Protein AF-A0A1M4SCV4-F1 (afdb_monomer)

Sequence (145 aa):
MKRGVMDKDKKSFVRVWAVQQVRRFANMLQARLTNRSFAWQKRALVVYCLVALCTSAAVSYWSLVHPSTSAIEVVPIKILPALPPALPAPIISEEEYQRIHHWRLQLDSMDLVNRQNHTALEVTGIWTLRDSLLYLEDLYQQQFK

Nearest PDB structures (foldseek):
  4v6u-assembly1_BW  TM=5.821E-01  e=6.127E+00  Pyrococcus furiosus DSM 3638

Solvent-accessible surface area (backbone atoms only — not comparable to full-atom values): 8964 Å² total; per-residue (Å²): 143,89,76,79,67,74,59,57,56,53,54,50,48,51,52,54,50,50,55,52,50,53,51,51,50,51,52,53,49,51,66,59,49,74,83,47,60,72,71,59,54,53,53,52,50,52,53,49,52,51,52,53,51,51,51,53,51,49,52,53,49,47,53,69,75,50,70,71,85,66,79,76,77,76,70,77,75,79,74,64,77,73,72,69,79,73,70,82,70,72,93,58,50,72,76,53,49,55,50,51,52,51,54,48,54,51,49,56,54,50,51,58,59,48,58,76,76,44,84,82,78,81,70,86,83,67,90,44,76,65,55,57,47,54,51,53,52,49,54,43,53,67,73,78,108

Foldseek 3Di:
DPDPPVVVVVVVVVVVVVVVVVVVVVVVVVVVVVPDDPVVVVVVVVVVVVVVVVVVVVVVVCCVVDVPPPPPPPPPPPPPPPDPPPDPDQPADPVRLVVLVVVLVVVVVVVVVVVVPDDDPPPPPDCDPNNVSVVVNVSNVVRVD

Secondary structure (DSSP, 8-state):
---SSHHHHHHHHHHHHHHHHHHHHHHHHHHHHTTS-HHHHHHHHHHHHHHHHHHHHHHHHHHHH-----------------PPPP----SS-HHHHHHHHHHHHHHHHHHHHHHHHS-----TT---HHHHHHHHHHHHHHH--

Mean predicted aligned error: 21.38 Å

Organism: NCBI:txid1302690

Radius of gyration: 29.68 Å; Cα contacts (8 Å, |Δi|>4): 23; chains: 1; bounding box: 56×66×41 Å

Structure (mmCIF, N/CA/C/O backbone):
data_AF-A0A1M4SCV4-F1
#
_entry.id   AF-A0A1M4SCV4-F1
#
loop_
_atom_site.group_PDB
_atom_site.id
_atom_site.type_symbol
_atom_site.label_atom_id
_atom_site.label_alt_id
_atom_site.label_comp_id
_atom_site.label_asym_id
_atom_site.label_entity_id
_atom_site.label_seq_id
_atom_site.pdbx_PDB_ins_code
_atom_site.Cartn_x
_atom_site.Cartn_y
_atom_site.Cartn_z
_atom_site.occupancy
_atom_site.B_iso_or_equiv
_atom_site.auth_seq_id
_atom_site.auth_comp_id
_atom_site.auth_asym_id
_atom_site.auth_atom_id
_atom_site.pdbx_PDB_model_num
ATOM 1 N N . MET A 1 1 ? 17.418 -29.872 25.549 1.00 44.50 1 MET A N 1
ATOM 2 C CA . MET A 1 1 ? 16.890 -29.111 24.389 1.00 44.50 1 MET A CA 1
ATOM 3 C C . MET A 1 1 ? 17.033 -27.603 24.630 1.00 44.50 1 MET A C 1
ATOM 5 O O . MET A 1 1 ? 16.176 -27.023 25.272 1.00 44.50 1 MET A O 1
ATOM 9 N N . LYS A 1 2 ? 18.122 -26.959 24.178 1.00 51.41 2 LYS A N 1
ATOM 10 C CA . LYS A 1 2 ? 18.328 -25.485 24.229 1.00 51.41 2 LYS A CA 1
ATOM 11 C C . LYS A 1 2 ? 19.204 -25.005 23.051 1.00 51.41 2 LYS A C 1
ATOM 13 O O . LYS A 1 2 ? 20.192 -24.314 23.241 1.00 51.41 2 LYS A O 1
ATOM 18 N N . ARG A 1 3 ? 18.900 -25.438 21.820 1.00 50.66 3 ARG A N 1
ATOM 19 C CA . ARG A 1 3 ? 19.650 -25.024 20.609 1.00 50.66 3 ARG A CA 1
ATOM 20 C C . ARG A 1 3 ? 18.837 -24.195 19.602 1.00 50.66 3 ARG A C 1
ATOM 22 O O . ARG A 1 3 ? 19.422 -23.645 18.685 1.00 50.66 3 ARG A O 1
ATOM 29 N N . GLY A 1 4 ? 17.521 -24.048 19.790 1.00 48.84 4 GLY A N 1
ATOM 30 C CA . GLY A 1 4 ? 16.634 -23.408 18.802 1.00 48.84 4 GLY A CA 1
ATOM 31 C C . GLY A 1 4 ? 16.394 -21.899 18.953 1.00 48.84 4 GLY A C 1
ATOM 32 O O . GLY A 1 4 ? 15.843 -21.293 18.041 1.00 48.84 4 GLY A O 1
ATOM 33 N N . VAL A 1 5 ? 16.777 -21.280 20.076 1.00 51.44 5 VAL A N 1
ATOM 34 C CA . VAL A 1 5 ? 16.507 -19.844 20.322 1.00 51.44 5 VAL A CA 1
ATOM 35 C C . VAL A 1 5 ? 17.615 -18.955 19.741 1.00 51.44 5 VAL A C 1
ATOM 37 O O . VAL A 1 5 ? 17.331 -17.917 19.160 1.00 51.44 5 VAL A O 1
ATOM 40 N N . MET A 1 6 ? 18.869 -19.416 19.773 1.00 48.19 6 MET A N 1
ATOM 41 C CA . MET A 1 6 ? 20.043 -18.609 19.401 1.00 48.19 6 MET A CA 1
ATOM 42 C C . MET A 1 6 ? 20.172 -18.298 17.897 1.00 48.19 6 MET A C 1
ATOM 44 O O . MET A 1 6 ? 20.953 -17.431 17.514 1.00 48.19 6 MET A O 1
ATOM 48 N N . ASP A 1 7 ? 19.438 -19.008 17.038 1.00 54.81 7 ASP A N 1
ATOM 49 C CA . ASP A 1 7 ? 19.552 -18.887 15.576 1.00 54.81 7 ASP A CA 1
ATOM 50 C C . ASP A 1 7 ? 18.573 -17.852 14.984 1.00 54.81 7 ASP A C 1
ATOM 52 O O . ASP A 1 7 ? 18.829 -17.242 13.942 1.00 54.81 7 ASP A O 1
ATOM 56 N N . LYS A 1 8 ? 17.450 -17.597 15.673 1.00 55.34 8 LYS A N 1
ATOM 57 C CA . LYS A 1 8 ? 16.464 -16.587 15.252 1.00 55.34 8 LYS A CA 1
ATOM 58 C C . LYS A 1 8 ? 16.985 -15.164 15.461 1.00 55.34 8 LYS A C 1
ATOM 60 O O . LYS A 1 8 ? 16.794 -14.325 14.582 1.00 55.34 8 LYS A O 1
ATOM 65 N N . ASP A 1 9 ? 17.717 -14.931 16.548 1.00 57.88 9 ASP A N 1
ATOM 66 C CA . ASP A 1 9 ? 18.277 -13.615 16.876 1.00 57.88 9 ASP A CA 1
ATOM 67 C C . ASP A 1 9 ? 19.423 -13.210 15.942 1.00 57.88 9 ASP A C 1
ATOM 69 O O . ASP A 1 9 ? 19.565 -12.045 15.578 1.00 57.88 9 ASP A O 1
ATOM 73 N N . LYS A 1 10 ? 20.210 -14.176 15.454 1.00 58.94 10 LYS A N 1
ATOM 74 C CA . LYS A 1 10 ? 21.245 -13.902 14.447 1.00 58.94 10 LYS A CA 1
ATOM 75 C C . LYS A 1 10 ? 20.635 -13.521 13.100 1.00 58.94 10 LYS A C 1
ATOM 77 O O . LYS A 1 10 ? 21.102 -12.583 12.459 1.00 58.94 10 LYS A O 1
ATOM 82 N N . LYS A 1 11 ? 19.566 -14.203 12.674 1.00 58.88 11 LYS A N 1
ATOM 83 C CA . LYS A 1 11 ? 18.867 -13.888 11.415 1.00 58.88 11 LYS A CA 1
ATOM 84 C C . LYS A 1 11 ? 18.143 -12.541 11.474 1.00 58.88 11 LYS A C 1
ATOM 86 O O . LYS A 1 11 ? 18.148 -11.820 10.476 1.00 58.88 11 LYS A O 1
ATOM 91 N N . SER A 1 12 ? 17.551 -12.182 12.616 1.00 62.34 12 SER A N 1
ATOM 92 C CA . SER A 1 12 ? 16.929 -10.864 12.801 1.00 62.34 12 SER A CA 1
ATOM 93 C C . SER A 1 12 ? 17.983 -9.755 12.817 1.00 62.34 12 SER A C 1
ATOM 95 O O . SER A 1 12 ? 17.824 -8.766 12.104 1.00 62.34 12 SER A O 1
ATOM 97 N N . PHE A 1 13 ? 19.108 -9.963 13.506 1.00 69.25 13 PHE A N 1
ATOM 98 C CA . PHE A 1 13 ? 20.220 -9.015 13.534 1.00 69.25 13 PHE A CA 1
ATOM 99 C C . PHE A 1 13 ? 20.821 -8.779 12.145 1.00 69.25 13 PHE A C 1
ATOM 101 O O . PHE A 1 13 ? 21.002 -7.633 11.744 1.00 69.25 13 PHE A O 1
ATOM 108 N N . VAL A 1 14 ? 21.062 -9.840 11.367 1.00 69.62 14 VAL A N 1
ATOM 109 C CA . VAL A 1 14 ? 21.588 -9.718 9.996 1.00 69.62 14 VAL A CA 1
ATOM 110 C C . VAL A 1 14 ? 20.616 -8.960 9.092 1.00 69.62 14 VAL A C 1
ATOM 112 O O . VAL A 1 14 ? 21.051 -8.117 8.310 1.00 69.62 14 VAL A O 1
ATOM 115 N N . ARG A 1 15 ? 19.302 -9.193 9.219 1.00 67.81 15 ARG A N 1
ATOM 116 C CA . ARG A 1 15 ? 18.291 -8.438 8.460 1.00 67.81 15 ARG A CA 1
ATOM 117 C C . ARG A 1 15 ? 18.274 -6.961 8.844 1.00 67.81 15 ARG A C 1
ATOM 119 O O . ARG A 1 15 ? 18.293 -6.115 7.956 1.00 67.81 15 ARG A O 1
ATOM 126 N N . VAL A 1 16 ? 18.278 -6.646 10.139 1.00 76.00 16 VAL 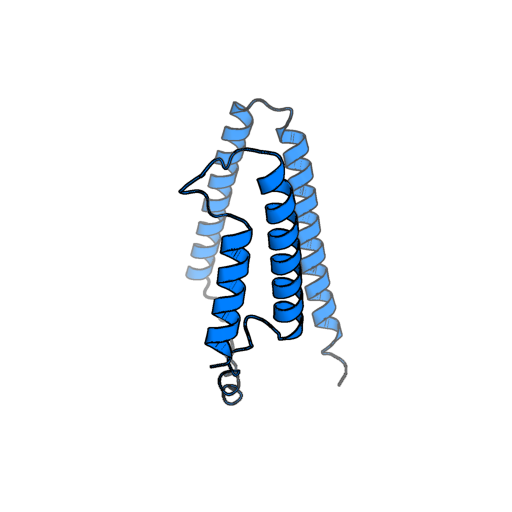A N 1
ATOM 127 C CA . VAL A 1 16 ? 18.290 -5.255 10.624 1.00 76.00 16 VAL A CA 1
ATOM 128 C C . VAL A 1 16 ? 19.574 -4.546 10.195 1.00 76.00 16 VAL A C 1
ATOM 130 O O . VAL A 1 16 ? 19.515 -3.435 9.672 1.00 76.00 16 VAL A O 1
ATOM 133 N N . TRP A 1 17 ? 20.723 -5.210 10.323 1.00 79.25 17 TRP A N 1
ATOM 134 C CA . TRP A 1 17 ? 22.013 -4.684 9.888 1.00 79.25 17 TRP A CA 1
ATOM 135 C C . TRP A 1 17 ? 22.048 -4.445 8.375 1.00 79.25 17 TRP A C 1
ATOM 137 O O . TRP A 1 17 ? 22.439 -3.364 7.941 1.00 79.25 17 TRP A O 1
ATOM 147 N N . ALA A 1 18 ? 21.564 -5.393 7.566 1.00 74.25 18 ALA A N 1
ATOM 148 C CA . ALA A 1 18 ? 21.494 -5.243 6.113 1.00 74.25 18 ALA A CA 1
ATOM 149 C C . ALA A 1 18 ? 20.597 -4.064 5.702 1.00 74.25 18 ALA A C 1
ATOM 151 O O . ALA A 1 18 ? 21.012 -3.221 4.908 1.00 74.25 18 ALA A O 1
ATOM 152 N N . VAL A 1 19 ? 19.405 -3.943 6.295 1.00 77.31 19 VAL A N 1
ATOM 153 C CA . VAL A 1 19 ? 18.485 -2.820 6.039 1.00 77.31 19 VAL A CA 1
ATOM 154 C C . VAL A 1 19 ? 19.126 -1.487 6.432 1.00 77.31 19 VAL A C 1
ATOM 156 O O . VAL A 1 19 ? 19.027 -0.499 5.702 1.00 77.31 19 VAL A O 1
ATOM 159 N N . GLN A 1 20 ? 19.837 -1.450 7.558 1.00 79.44 20 GLN A N 1
ATOM 160 C CA . GLN A 1 20 ? 20.506 -0.244 8.033 1.00 79.44 20 GLN A CA 1
ATOM 161 C C . GLN A 1 20 ? 21.695 0.155 7.146 1.00 79.44 20 GLN A C 1
ATOM 163 O O . GLN A 1 20 ? 21.894 1.347 6.901 1.00 79.44 20 GLN A O 1
ATOM 168 N N . GLN A 1 21 ? 22.446 -0.811 6.611 1.00 73.12 21 GLN A N 1
ATOM 169 C CA . GLN A 1 21 ? 23.521 -0.556 5.648 1.00 73.12 21 GLN A CA 1
ATOM 170 C C . GLN A 1 21 ? 22.982 -0.031 4.317 1.00 73.12 21 GLN A C 1
ATOM 172 O O . GLN A 1 21 ? 23.494 0.964 3.806 1.00 73.12 21 GLN A O 1
ATOM 177 N N . VAL A 1 22 ? 21.899 -0.618 3.799 1.00 75.69 22 VAL A N 1
ATOM 178 C CA . VAL A 1 22 ? 21.234 -0.128 2.581 1.00 75.69 22 VAL A CA 1
ATOM 179 C C . VAL A 1 22 ? 20.757 1.311 2.772 1.00 75.69 22 VAL A C 1
ATOM 181 O O . VAL A 1 22 ? 20.980 2.152 1.905 1.00 75.69 22 VAL A O 1
ATOM 184 N N . ARG A 1 23 ? 20.184 1.636 3.937 1.00 76.44 23 ARG A N 1
ATOM 185 C CA . ARG A 1 23 ? 19.728 2.998 4.248 1.00 76.44 23 ARG A CA 1
ATOM 186 C C . ARG A 1 23 ? 20.883 4.001 4.338 1.00 76.44 23 ARG A C 1
ATOM 188 O O . ARG A 1 23 ? 20.756 5.123 3.856 1.00 76.44 23 ARG A O 1
ATOM 195 N N . ARG A 1 24 ? 22.028 3.603 4.904 1.00 75.56 24 ARG A N 1
ATOM 196 C CA . ARG A 1 24 ? 23.247 4.435 4.933 1.00 75.56 24 ARG A CA 1
ATOM 197 C C . ARG A 1 24 ? 23.806 4.678 3.533 1.00 75.56 24 ARG A C 1
ATOM 199 O O . ARG A 1 24 ? 24.148 5.813 3.212 1.00 75.56 24 ARG A O 1
ATOM 206 N N . PHE A 1 25 ? 23.848 3.644 2.697 1.00 74.69 25 PHE A N 1
ATOM 207 C CA . PHE A 1 25 ? 24.270 3.770 1.303 1.00 74.69 25 PHE A CA 1
ATOM 208 C C . PHE A 1 25 ? 23.327 4.659 0.495 1.00 74.69 25 PHE A C 1
ATOM 210 O O . PHE A 1 25 ? 23.798 5.531 -0.230 1.00 74.69 25 PHE A O 1
ATOM 217 N N . ALA A 1 26 ? 22.014 4.498 0.666 1.00 75.75 26 ALA A N 1
ATOM 218 C CA . ALA A 1 26 ? 21.013 5.333 0.012 1.00 75.75 26 ALA A CA 1
ATOM 219 C C . ALA A 1 26 ? 21.188 6.811 0.389 1.00 75.75 26 ALA A C 1
ATOM 221 O O . ALA A 1 26 ? 21.290 7.653 -0.498 1.00 75.75 26 ALA A O 1
ATOM 222 N N . ASN A 1 27 ? 21.338 7.120 1.681 1.00 77.62 27 ASN A N 1
ATOM 223 C CA . ASN A 1 27 ? 21.552 8.493 2.145 1.00 77.62 27 ASN A CA 1
ATOM 224 C C . ASN A 1 27 ? 22.880 9.083 1.640 1.00 77.62 27 ASN A C 1
ATOM 226 O O . ASN A 1 27 ? 22.925 10.248 1.249 1.00 77.62 27 ASN A O 1
ATOM 230 N N . MET A 1 28 ? 23.959 8.291 1.604 1.00 75.81 28 MET A N 1
ATOM 231 C CA . MET A 1 28 ? 25.253 8.733 1.071 1.00 75.81 28 MET A CA 1
ATOM 232 C C . MET A 1 28 ? 25.184 9.000 -0.441 1.00 75.81 28 MET A C 1
ATOM 234 O O . MET A 1 28 ? 25.732 9.995 -0.919 1.00 75.81 28 MET A O 1
ATOM 238 N N . LEU A 1 29 ? 24.501 8.137 -1.199 1.00 69.88 29 LEU A N 1
ATOM 239 C CA . LEU A 1 29 ? 24.278 8.325 -2.632 1.00 69.88 29 LEU A CA 1
ATOM 240 C C . LEU A 1 29 ? 23.397 9.545 -2.893 1.00 69.88 29 LEU A C 1
ATOM 242 O O . LEU A 1 29 ? 23.733 10.355 -3.752 1.00 69.88 29 LEU A O 1
ATOM 246 N N . GLN A 1 30 ? 22.331 9.722 -2.115 1.00 71.31 30 GLN A N 1
ATOM 247 C CA . GLN A 1 30 ? 21.425 10.860 -2.221 1.00 71.31 30 GLN A CA 1
ATOM 248 C C . GLN A 1 30 ? 22.157 12.181 -1.941 1.00 71.31 30 GLN A C 1
ATOM 250 O O . GLN A 1 30 ? 22.052 13.105 -2.741 1.00 71.31 30 GLN A O 1
ATOM 255 N N . ALA A 1 31 ? 22.995 12.241 -0.899 1.00 71.31 31 ALA A N 1
ATOM 256 C CA . ALA A 1 31 ? 23.809 13.417 -0.580 1.00 71.31 31 ALA A CA 1
ATOM 257 C C . ALA A 1 31 ? 24.889 13.733 -1.635 1.00 71.31 31 ALA A C 1
ATOM 259 O O . ALA A 1 31 ? 25.271 14.888 -1.811 1.00 71.31 31 ALA A O 1
ATOM 260 N N . ARG A 1 32 ? 25.400 12.724 -2.354 1.00 66.38 32 ARG A N 1
ATOM 261 C CA . ARG A 1 32 ? 26.354 12.929 -3.461 1.00 66.38 32 ARG A CA 1
ATOM 262 C C . ARG A 1 32 ? 25.677 13.270 -4.787 1.00 66.38 32 ARG A C 1
ATOM 264 O O . ARG A 1 32 ? 26.298 13.911 -5.635 1.00 66.38 32 ARG A O 1
ATOM 271 N N . LEU A 1 33 ? 24.434 12.835 -4.986 1.00 60.19 33 LEU A N 1
ATOM 272 C CA . LEU A 1 33 ? 23.666 13.095 -6.201 1.00 60.19 33 LEU A CA 1
ATOM 273 C C . LEU A 1 33 ? 23.086 14.514 -6.218 1.00 60.19 33 LEU A C 1
ATOM 275 O O . LEU A 1 33 ? 23.017 15.090 -7.300 1.00 60.19 33 LEU A O 1
ATOM 279 N N . THR A 1 34 ? 22.743 15.111 -5.072 1.00 64.62 34 THR A N 1
ATOM 280 C CA . THR A 1 34 ? 22.158 16.468 -4.992 1.00 64.62 34 THR A CA 1
ATOM 281 C C . THR A 1 34 ? 23.067 17.580 -5.524 1.00 64.62 34 THR A C 1
ATOM 283 O O . THR A 1 34 ? 22.559 18.556 -6.062 1.00 64.62 34 THR A O 1
ATOM 286 N N . ASN A 1 35 ? 24.393 17.414 -5.462 1.00 63.00 35 ASN A N 1
ATOM 287 C CA . ASN A 1 35 ? 25.369 18.387 -5.979 1.00 63.00 35 ASN A CA 1
ATOM 288 C C . ASN A 1 35 ? 25.857 18.100 -7.411 1.00 63.00 35 ASN A C 1
ATOM 290 O O . ASN A 1 35 ? 26.781 18.758 -7.891 1.00 63.00 35 ASN A O 1
ATOM 294 N N . ARG A 1 36 ? 25.289 17.109 -8.111 1.00 60.25 36 ARG A N 1
ATOM 295 C CA . ARG A 1 36 ? 25.692 16.765 -9.484 1.00 60.25 36 ARG A CA 1
ATOM 296 C C . ARG A 1 36 ? 24.623 17.123 -10.505 1.00 60.25 36 ARG A C 1
ATOM 298 O O . ARG A 1 36 ? 23.431 17.008 -10.251 1.00 60.25 36 ARG A O 1
ATOM 305 N N . SER A 1 37 ? 25.075 17.501 -11.702 1.00 71.69 37 SER A N 1
ATOM 306 C CA . SER A 1 37 ? 24.192 17.843 -12.815 1.00 71.69 37 SER A CA 1
ATOM 307 C C . SER A 1 37 ? 23.255 16.683 -13.172 1.00 71.69 37 SER A C 1
ATOM 309 O O . SER A 1 37 ? 23.635 15.508 -13.156 1.00 71.69 37 SER A O 1
ATOM 311 N N . PHE A 1 38 ? 22.022 17.023 -13.543 1.00 69.50 38 PHE A N 1
ATOM 312 C CA . PHE A 1 38 ? 20.951 16.081 -13.881 1.00 69.50 38 PHE A CA 1
ATOM 313 C C . PHE A 1 38 ? 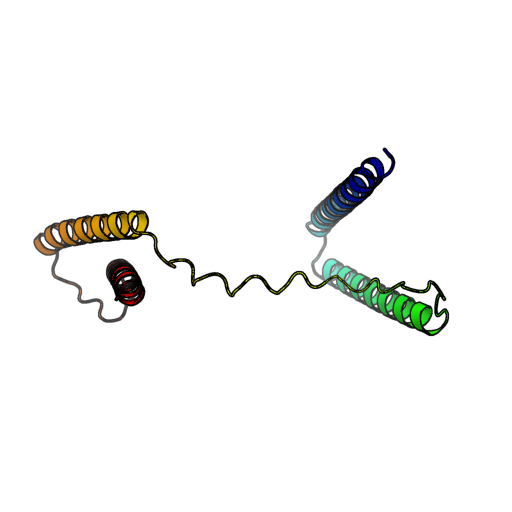21.356 15.052 -14.959 1.00 69.50 38 PHE A C 1
ATOM 315 O O . PHE A 1 38 ? 20.935 13.896 -14.935 1.00 69.50 38 PHE A O 1
ATOM 322 N N . ALA A 1 39 ? 22.253 15.434 -15.874 1.00 75.50 39 ALA A N 1
ATOM 323 C CA . ALA A 1 39 ? 22.811 14.542 -16.891 1.00 75.50 39 ALA A CA 1
ATOM 324 C C . ALA A 1 39 ? 23.670 13.407 -16.297 1.00 75.50 39 ALA A C 1
ATOM 326 O O . ALA A 1 39 ? 23.626 12.274 -16.778 1.00 75.50 39 ALA A O 1
ATOM 327 N N . TRP A 1 40 ? 24.428 13.683 -15.233 1.00 75.31 40 TRP A N 1
ATOM 328 C CA . TRP A 1 40 ? 25.246 12.683 -14.543 1.00 75.31 40 TRP A CA 1
ATOM 329 C C . TRP A 1 40 ? 24.398 11.718 -13.714 1.00 75.31 40 TRP A C 1
ATOM 331 O O . TRP A 1 40 ? 24.713 10.529 -13.654 1.00 75.31 40 TRP A O 1
ATOM 341 N N . GLN A 1 41 ? 23.303 12.208 -13.127 1.00 73.19 41 GLN A N 1
ATOM 342 C CA . GLN A 1 41 ? 22.342 11.371 -12.406 1.00 73.19 41 GLN A CA 1
ATOM 343 C C . GLN A 1 41 ? 21.678 10.355 -13.346 1.00 73.19 41 GLN A C 1
ATOM 345 O O . GLN A 1 41 ? 21.641 9.166 -13.037 1.00 73.19 41 GLN A O 1
ATOM 350 N N . LYS A 1 42 ? 21.244 10.794 -14.537 1.00 77.75 42 LYS A N 1
ATOM 351 C CA . LYS A 1 42 ? 20.676 9.902 -15.562 1.00 77.75 42 LYS A CA 1
ATOM 352 C C . LYS A 1 42 ? 21.666 8.828 -16.009 1.00 77.75 42 LYS A C 1
ATOM 354 O O . LYS A 1 42 ? 21.301 7.660 -16.082 1.00 77.75 42 LYS A O 1
ATOM 359 N N . ARG A 1 43 ? 22.928 9.196 -16.258 1.00 81.44 43 ARG A N 1
ATOM 360 C CA . ARG A 1 43 ? 23.974 8.227 -16.632 1.00 81.44 43 ARG A CA 1
ATOM 361 C C . ARG A 1 43 ? 24.227 7.203 -15.526 1.00 81.44 43 ARG A C 1
ATOM 363 O O . ARG A 1 43 ? 24.306 6.016 -15.817 1.00 81.44 43 ARG A O 1
ATOM 370 N N . ALA A 1 44 ? 24.299 7.639 -14.268 1.00 79.56 44 ALA A N 1
ATOM 371 C CA . ALA A 1 44 ? 24.474 6.735 -13.133 1.00 79.56 44 ALA A CA 1
ATOM 372 C C . ALA A 1 44 ? 23.286 5.771 -12.9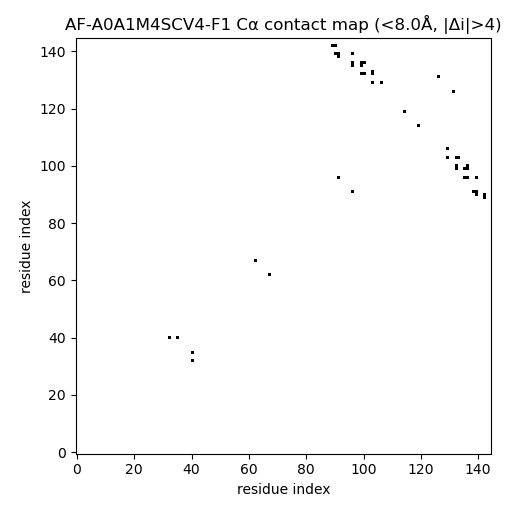63 1.00 79.56 44 ALA A C 1
ATOM 374 O O . ALA A 1 44 ? 23.495 4.591 -12.697 1.00 79.56 44 ALA A O 1
ATOM 375 N N . LEU A 1 45 ? 22.056 6.252 -13.175 1.00 82.06 45 LEU A N 1
ATOM 376 C CA . LEU A 1 45 ? 20.850 5.425 -13.126 1.00 82.06 45 LEU A CA 1
ATOM 377 C C . LEU A 1 45 ? 20.854 4.353 -14.224 1.00 82.06 45 LEU A C 1
ATOM 379 O O . LEU A 1 45 ? 20.604 3.188 -13.938 1.00 82.06 45 LEU A O 1
ATOM 383 N N . VAL A 1 46 ? 21.204 4.723 -15.460 1.00 85.06 46 VAL A N 1
ATOM 384 C CA . VAL A 1 46 ? 21.304 3.770 -16.578 1.00 85.06 46 VAL A CA 1
ATOM 385 C C . VAL A 1 46 ? 22.352 2.695 -16.291 1.00 85.06 46 VAL A C 1
ATOM 387 O O . VAL A 1 46 ? 22.085 1.512 -16.486 1.00 85.06 46 VAL A O 1
ATOM 390 N N . VAL A 1 47 ? 23.518 3.081 -15.765 1.00 87.69 47 VAL A N 1
ATOM 391 C CA . VAL A 1 47 ? 24.563 2.125 -15.367 1.00 87.69 47 VAL A CA 1
ATOM 392 C C . VAL A 1 47 ? 24.063 1.195 -14.260 1.00 87.69 47 VAL A C 1
ATOM 394 O O . VAL A 1 47 ? 24.268 -0.012 -14.344 1.00 87.69 47 VAL A O 1
ATOM 397 N N . TYR A 1 48 ? 23.363 1.724 -13.254 1.00 86.44 48 TYR A N 1
ATOM 398 C CA . TYR A 1 48 ? 22.785 0.909 -12.185 1.00 86.44 48 TYR A CA 1
ATOM 399 C C . TYR A 1 48 ? 21.756 -0.098 -12.718 1.00 86.44 48 TYR A C 1
ATOM 401 O O . TYR A 1 48 ? 21.815 -1.275 -12.364 1.00 86.44 48 TYR A O 1
ATOM 409 N N . CYS A 1 49 ? 20.862 0.331 -13.612 1.00 86.62 49 CYS A N 1
ATOM 410 C CA . CYS A 1 49 ? 19.890 -0.552 -14.253 1.00 86.62 49 CYS A CA 1
ATOM 411 C C . CYS A 1 49 ? 20.571 -1.667 -15.055 1.00 86.62 49 CYS A C 1
ATOM 413 O O . CYS A 1 49 ? 20.169 -2.821 -14.942 1.00 86.62 49 CYS A O 1
ATOM 415 N N . LEU A 1 50 ? 21.622 -1.352 -15.816 1.00 88.81 50 LEU A N 1
ATOM 416 C CA . LEU A 1 50 ? 22.379 -2.358 -16.566 1.00 88.81 50 LEU A CA 1
ATOM 417 C C . LEU A 1 50 ? 23.047 -3.376 -15.638 1.00 88.81 50 LEU A C 1
ATOM 419 O O . LEU A 1 50 ? 22.937 -4.576 -15.871 1.00 88.81 50 LEU A O 1
ATOM 423 N N . VAL A 1 51 ? 23.679 -2.919 -14.555 1.00 87.44 51 VAL A N 1
ATOM 424 C CA . VAL A 1 51 ? 24.284 -3.817 -13.561 1.00 87.44 51 VAL A CA 1
ATOM 425 C C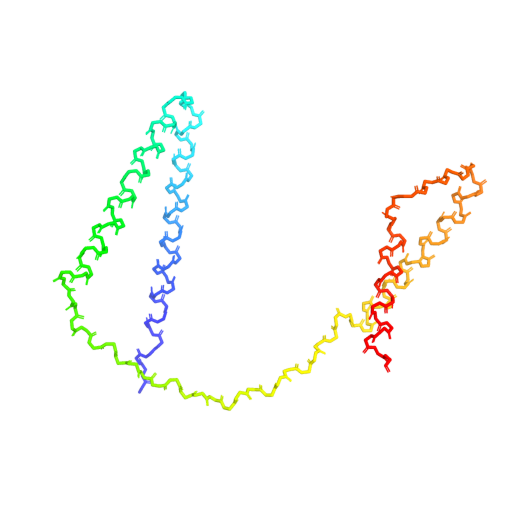 . VAL A 1 51 ? 23.222 -4.711 -12.917 1.00 87.44 51 VAL A C 1
ATOM 427 O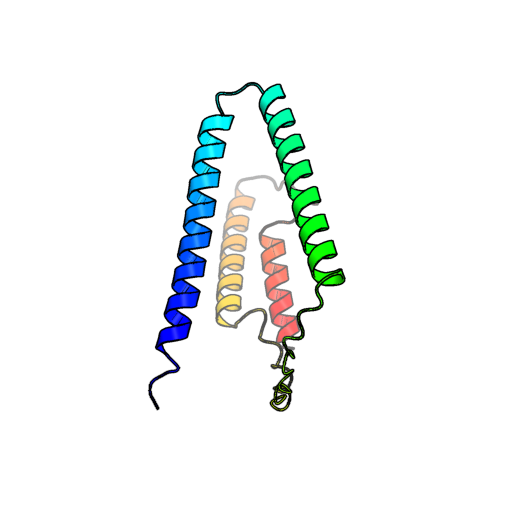 O . VAL A 1 51 ? 23.442 -5.912 -12.805 1.00 87.44 51 VAL A O 1
ATOM 430 N N . ALA A 1 52 ? 22.062 -4.162 -12.546 1.00 84.25 52 ALA A N 1
ATOM 431 C CA . ALA A 1 52 ? 20.966 -4.922 -11.944 1.00 84.25 52 ALA A CA 1
ATOM 432 C C . ALA A 1 52 ? 20.366 -5.972 -12.898 1.00 84.25 52 ALA A C 1
ATOM 434 O O . ALA A 1 52 ? 20.054 -7.089 -12.483 1.00 84.25 52 ALA A O 1
ATOM 435 N N . LEU A 1 53 ? 20.228 -5.641 -14.185 1.00 89.12 53 LEU A N 1
ATOM 436 C CA . LEU A 1 53 ? 19.784 -6.598 -15.200 1.00 89.12 53 LEU A CA 1
ATOM 437 C C . LEU A 1 53 ? 20.814 -7.717 -15.392 1.00 89.12 53 LEU A C 1
ATOM 439 O O . LEU A 1 53 ? 20.441 -8.889 -15.411 1.00 89.12 53 LEU A O 1
ATOM 443 N N . CYS A 1 54 ? 22.104 -7.378 -15.456 1.00 87.38 54 CYS A N 1
ATOM 444 C CA . CYS A 1 54 ? 23.180 -8.361 -15.568 1.00 87.38 54 CYS A CA 1
ATOM 445 C C . CYS A 1 54 ? 23.249 -9.293 -14.353 1.00 87.38 54 CYS A C 1
ATOM 447 O O . CYS A 1 54 ? 23.411 -10.499 -14.526 1.00 87.38 54 CYS A O 1
ATOM 449 N N . THR A 1 55 ? 23.102 -8.777 -13.128 1.00 82.38 55 THR A N 1
ATOM 450 C CA . THR A 1 55 ? 23.112 -9.620 -11.923 1.00 82.38 55 THR A CA 1
ATOM 451 C C . THR A 1 55 ? 21.886 -10.524 -11.857 1.00 82.38 55 THR A C 1
ATOM 453 O O . THR A 1 55 ? 22.028 -11.701 -11.536 1.00 82.38 55 THR A O 1
ATOM 456 N N . SER A 1 56 ? 20.704 -10.025 -12.225 1.00 84.06 56 SER A N 1
ATOM 457 C CA . SER A 1 56 ? 19.482 -10.834 -12.303 1.00 84.06 56 SER A CA 1
ATOM 458 C C . SER A 1 56 ? 19.608 -11.972 -13.326 1.00 84.06 56 SER A C 1
ATOM 460 O O . SER A 1 56 ? 19.316 -13.133 -13.021 1.00 84.06 56 SER A O 1
ATOM 462 N N . ALA A 1 57 ? 20.125 -11.664 -14.520 1.00 82.62 57 ALA A N 1
ATOM 463 C CA . ALA A 1 57 ? 20.381 -12.657 -15.559 1.00 82.62 57 ALA A CA 1
ATOM 464 C C . ALA A 1 57 ? 21.438 -13.683 -15.121 1.00 82.62 57 ALA A C 1
ATOM 466 O O . ALA A 1 57 ? 21.246 -14.880 -15.323 1.00 82.62 57 ALA A O 1
ATOM 467 N N . ALA A 1 58 ? 22.514 -13.242 -14.461 1.00 82.00 58 ALA A N 1
ATOM 468 C CA . ALA A 1 58 ? 23.561 -14.123 -13.950 1.00 82.00 58 ALA A CA 1
ATOM 469 C C . ALA A 1 58 ? 23.043 -15.073 -12.862 1.00 82.00 58 ALA A C 1
ATOM 471 O O . ALA A 1 58 ? 23.348 -16.260 -12.908 1.00 82.00 58 ALA A O 1
ATOM 472 N N . VAL A 1 59 ? 22.225 -14.591 -11.919 1.00 80.44 59 VAL A N 1
ATOM 473 C CA . VAL A 1 59 ? 21.601 -15.437 -10.885 1.00 80.44 59 VAL A CA 1
ATOM 474 C C . VAL A 1 59 ? 20.652 -16.455 -11.516 1.00 80.44 59 VAL A C 1
ATOM 476 O O . VAL A 1 59 ? 20.685 -17.628 -11.154 1.00 80.44 59 VAL A O 1
ATOM 479 N N . SER A 1 60 ? 19.851 -16.029 -12.493 1.00 79.31 60 SER A N 1
ATOM 480 C CA . SER A 1 60 ? 18.925 -16.913 -13.209 1.00 79.31 60 SER A CA 1
ATOM 481 C C . SER A 1 60 ? 19.672 -17.998 -13.987 1.00 79.31 60 SER A C 1
ATOM 483 O O . SER A 1 60 ? 19.339 -19.176 -13.886 1.00 79.31 60 SER A O 1
ATOM 485 N N . TYR A 1 61 ? 20.732 -17.622 -14.706 1.00 82.69 61 TYR A N 1
ATOM 486 C CA . TYR A 1 61 ? 21.599 -18.556 -15.420 1.00 82.69 61 TYR A CA 1
ATOM 487 C C . TYR A 1 61 ? 22.314 -19.513 -14.462 1.00 82.69 61 TYR A C 1
ATOM 489 O O . TYR A 1 61 ? 22.360 -20.713 -14.706 1.00 82.69 61 TYR A O 1
ATOM 497 N N . TRP A 1 62 ? 22.828 -19.013 -13.338 1.00 77.31 62 TRP A N 1
ATOM 498 C CA . TRP A 1 62 ? 23.516 -19.846 -12.354 1.00 77.31 62 TRP A CA 1
ATOM 499 C C . TRP A 1 62 ? 22.569 -20.852 -11.689 1.00 77.31 62 TRP A C 1
ATOM 501 O O . TRP A 1 62 ? 22.944 -22.008 -11.530 1.00 77.31 62 TRP A O 1
ATOM 511 N N . SER A 1 63 ? 21.325 -20.447 -11.412 1.00 71.62 63 SER A N 1
ATOM 512 C CA . SER A 1 63 ? 20.247 -21.325 -10.930 1.00 71.62 63 SER A CA 1
ATOM 513 C C . SER A 1 63 ? 19.882 -22.424 -11.938 1.00 71.62 63 SER A C 1
ATOM 515 O O . SER A 1 63 ? 19.580 -23.550 -11.552 1.00 71.62 63 SER A O 1
ATOM 517 N N . LEU A 1 64 ? 19.935 -22.116 -13.239 1.00 72.75 64 LEU A N 1
ATOM 518 C CA . LEU A 1 64 ? 19.665 -23.078 -14.313 1.00 72.75 64 LEU A CA 1
ATOM 519 C C . LEU A 1 64 ? 20.834 -24.046 -14.554 1.00 72.75 64 LEU A C 1
ATOM 521 O O . LEU A 1 64 ? 20.608 -25.223 -14.817 1.00 72.75 64 LEU A O 1
ATOM 525 N N . VAL A 1 65 ? 22.076 -23.559 -14.483 1.00 77.69 65 VAL A N 1
ATOM 526 C CA . VAL A 1 65 ? 23.285 -24.343 -14.803 1.00 77.69 65 VAL A CA 1
ATOM 527 C C . VAL A 1 65 ? 23.784 -25.160 -13.616 1.00 77.69 65 VAL A C 1
ATOM 529 O O . VAL A 1 65 ? 24.321 -26.248 -13.806 1.00 77.69 65 VAL A O 1
ATOM 532 N N . HIS A 1 66 ? 23.595 -24.666 -12.395 1.00 62.22 66 HIS A N 1
ATOM 533 C CA . HIS A 1 66 ? 23.914 -25.386 -11.169 1.00 62.22 66 HIS A CA 1
ATOM 534 C C . HIS A 1 66 ? 22.615 -25.644 -10.408 1.00 62.22 66 HIS A C 1
ATOM 536 O O . HIS A 1 66 ? 22.320 -24.919 -9.455 1.00 62.22 66 HIS A O 1
ATOM 542 N N . PRO A 1 67 ? 21.829 -26.668 -10.793 1.00 60.25 67 PRO A N 1
ATOM 543 C CA . PRO A 1 67 ? 20.764 -27.152 -9.937 1.00 60.25 67 PRO A CA 1
ATOM 544 C C . PRO A 1 67 ? 21.427 -27.667 -8.661 1.00 60.25 67 PRO A C 1
ATOM 546 O O . PRO A 1 67 ? 21.933 -28.787 -8.605 1.00 60.25 67 PRO A O 1
ATOM 549 N N . SER A 1 68 ? 21.495 -26.827 -7.629 1.00 54.59 68 SER A N 1
ATOM 550 C CA . SER A 1 68 ? 21.927 -27.273 -6.318 1.00 54.59 68 SER A CA 1
ATOM 551 C C . SER A 1 68 ? 20.913 -28.318 -5.881 1.00 54.59 68 SER A C 1
ATOM 553 O O . SER A 1 68 ? 19.773 -27.987 -5.552 1.00 54.59 68 SER A O 1
ATOM 555 N N . THR A 1 69 ? 21.330 -29.581 -5.861 1.00 52.00 69 THR A N 1
ATOM 556 C CA . THR A 1 69 ? 20.656 -30.687 -5.181 1.00 52.00 69 THR A CA 1
ATOM 557 C C . THR A 1 69 ? 20.701 -30.472 -3.665 1.00 52.00 69 THR A C 1
ATOM 559 O O . THR A 1 69 ? 21.079 -31.349 -2.898 1.00 52.00 69 THR A O 1
ATOM 562 N N . SER A 1 70 ? 20.345 -29.280 -3.192 1.00 52.28 70 SER A N 1
ATOM 563 C CA . SER A 1 70 ? 19.773 -29.127 -1.872 1.00 52.28 70 SER A CA 1
ATOM 564 C C . SER A 1 70 ? 18.344 -29.613 -2.026 1.00 52.28 70 SER A C 1
ATOM 566 O O . SER A 1 70 ? 17.501 -28.887 -2.553 1.00 52.28 70 SER A O 1
ATOM 568 N N . ALA A 1 71 ? 18.097 -30.868 -1.649 1.00 50.78 71 ALA A N 1
ATOM 569 C CA . ALA A 1 71 ? 16.751 -31.360 -1.435 1.00 50.78 71 ALA A CA 1
ATOM 570 C C . ALA A 1 71 ? 16.050 -30.350 -0.520 1.00 50.78 71 ALA A C 1
ATOM 572 O O . ALA A 1 71 ? 16.336 -30.261 0.674 1.00 50.78 71 ALA A O 1
ATOM 573 N N . ILE A 1 72 ? 15.202 -29.512 -1.112 1.00 53.34 72 ILE A N 1
ATOM 574 C CA . ILE A 1 72 ? 14.255 -28.708 -0.364 1.00 53.34 72 ILE A CA 1
ATOM 575 C C . ILE A 1 72 ? 13.283 -29.752 0.157 1.00 53.34 72 ILE A C 1
ATOM 577 O O . ILE A 1 72 ? 12.400 -30.210 -0.564 1.00 53.34 72 ILE A O 1
ATOM 581 N N . GLU A 1 73 ? 13.532 -30.217 1.376 1.00 45.62 73 GLU A N 1
ATOM 582 C CA . GLU A 1 73 ? 12.603 -31.067 2.094 1.00 45.62 73 GLU A CA 1
ATOM 583 C C . GLU A 1 73 ? 11.360 -30.206 2.333 1.00 45.62 73 GLU A C 1
ATOM 585 O O . GLU A 1 73 ? 11.299 -29.371 3.239 1.00 45.62 73 GLU A O 1
ATOM 590 N N . VAL A 1 74 ? 10.394 -30.323 1.422 1.00 56.81 74 VAL A N 1
ATOM 591 C CA . VAL A 1 74 ? 9.068 -29.737 1.573 1.00 56.81 74 VAL A CA 1
ATOM 592 C C . VAL A 1 74 ? 8.399 -30.535 2.681 1.00 56.81 74 VAL A C 1
ATOM 594 O O . VAL A 1 74 ? 7.695 -31.510 2.434 1.00 56.81 74 VAL A O 1
ATOM 597 N N . VAL A 1 75 ? 8.675 -30.158 3.930 1.00 53.97 75 VAL A N 1
ATOM 598 C CA . VAL A 1 75 ? 7.908 -30.652 5.069 1.00 53.97 75 VAL A CA 1
ATOM 599 C C . VAL A 1 75 ? 6.466 -30.229 4.800 1.00 53.97 75 VAL A C 1
ATOM 601 O O . VAL A 1 75 ? 6.220 -29.025 4.664 1.00 53.97 75 VAL A O 1
ATOM 604 N N . PRO A 1 76 ? 5.509 -31.168 4.685 1.00 53.75 76 PRO A N 1
ATOM 605 C CA . PRO A 1 76 ? 4.119 -30.796 4.524 1.00 53.75 76 PRO A CA 1
ATOM 606 C C . PRO A 1 76 ? 3.756 -29.937 5.728 1.00 53.75 76 PRO A C 1
ATOM 608 O O . PRO A 1 76 ? 3.857 -30.372 6.880 1.00 53.75 76 PRO A O 1
ATOM 611 N N . ILE A 1 77 ? 3.378 -28.688 5.464 1.00 59.56 77 ILE A N 1
ATOM 612 C CA . ILE A 1 77 ? 2.752 -27.846 6.470 1.00 59.56 77 ILE A CA 1
ATOM 613 C C . ILE A 1 77 ? 1.556 -28.669 6.936 1.00 59.56 77 ILE A C 1
ATOM 615 O O . ILE A 1 77 ? 0.652 -28.928 6.145 1.00 59.56 77 ILE A O 1
ATOM 619 N N . LYS A 1 78 ? 1.578 -29.152 8.187 1.00 53.19 78 LYS A N 1
ATOM 620 C CA . LYS A 1 78 ? 0.370 -29.663 8.831 1.00 53.19 78 LYS A CA 1
ATOM 621 C C . LYS A 1 78 ? -0.609 -28.508 8.769 1.00 53.19 78 LYS A C 1
ATOM 623 O O . LYS A 1 78 ? -0.473 -27.544 9.519 1.00 53.19 78 LYS A O 1
ATOM 628 N N . ILE A 1 79 ? -1.518 -28.586 7.807 1.00 55.06 79 ILE A N 1
ATOM 629 C CA . ILE A 1 79 ? -2.631 -27.672 7.667 1.00 55.06 79 ILE A CA 1
ATOM 630 C C . ILE A 1 79 ? -3.437 -27.946 8.928 1.00 55.06 79 ILE A C 1
ATOM 632 O O . ILE A 1 79 ? -4.158 -28.938 9.020 1.00 55.06 79 ILE A O 1
ATOM 636 N N . LEU A 1 80 ? -3.199 -27.136 9.964 1.00 55.25 80 LEU A N 1
ATOM 637 C CA . LEU A 1 80 ? -4.151 -27.002 11.053 1.00 55.25 80 LEU A CA 1
ATOM 638 C C . LEU A 1 80 ? -5.508 -26.824 10.369 1.00 55.25 80 LEU A C 1
ATOM 640 O O . LEU A 1 80 ? -5.553 -26.056 9.400 1.00 55.25 80 LEU A O 1
ATOM 644 N N . PRO A 1 81 ? -6.554 -27.566 10.783 1.00 53.44 81 PRO A N 1
ATOM 645 C CA . PRO A 1 81 ? -7.873 -27.430 10.180 1.00 53.44 81 PRO A CA 1
ATOM 646 C C . PRO A 1 81 ? -8.146 -25.941 10.049 1.00 53.44 81 PRO A C 1
ATOM 648 O O . PRO A 1 81 ? -7.954 -25.209 11.025 1.00 53.44 81 PRO A O 1
ATOM 651 N N . ALA A 1 82 ? -8.418 -25.512 8.811 1.00 56.72 82 ALA A N 1
ATOM 652 C CA . ALA A 1 82 ? -8.594 -24.110 8.483 1.00 56.72 82 ALA A CA 1
ATOM 653 C C . ALA A 1 82 ? -9.465 -23.503 9.576 1.00 56.72 82 ALA A C 1
ATOM 655 O O . ALA A 1 82 ? -10.559 -24.014 9.837 1.00 56.72 82 ALA A O 1
ATOM 656 N N . LEU A 1 83 ? -8.917 -22.504 10.279 1.00 55.84 83 LEU A N 1
ATOM 657 C CA . LEU A 1 83 ? -9.675 -21.760 11.270 1.00 55.84 83 LEU A CA 1
ATOM 658 C C . LEU A 1 83 ? -11.011 -21.423 10.591 1.00 55.84 83 LEU A C 1
ATOM 660 O O . LEU A 1 83 ? -10.965 -20.943 9.449 1.00 55.84 83 LEU A O 1
ATOM 664 N N . PRO A 1 84 ? -12.167 -21.738 11.207 1.00 59.78 84 PRO A N 1
ATOM 665 C CA . PRO A 1 84 ? -13.454 -21.375 10.631 1.00 59.78 84 PRO A CA 1
ATOM 666 C C . PRO A 1 84 ? -13.384 -19.903 10.219 1.00 59.78 84 PRO A C 1
ATOM 668 O O . PRO A 1 84 ? -12.720 -19.136 10.929 1.00 59.78 84 PRO A O 1
ATOM 671 N N . PRO A 1 85 ? -13.973 -19.524 9.068 1.00 52.62 85 PRO A N 1
ATOM 672 C CA . PRO A 1 85 ? -13.907 -18.154 8.583 1.00 52.62 85 PRO A CA 1
ATOM 673 C C . PRO A 1 85 ? -14.232 -17.241 9.756 1.00 52.62 85 PRO A C 1
ATOM 675 O O . PRO A 1 85 ? -15.291 -17.382 10.371 1.00 52.62 85 PRO A O 1
ATOM 678 N N . ALA A 1 86 ? -13.257 -16.409 10.136 1.00 56.41 86 ALA A N 1
ATOM 679 C CA . ALA A 1 86 ? -13.446 -15.467 11.218 1.00 56.41 86 ALA A CA 1
ATOM 680 C C . ALA A 1 86 ? -14.724 -14.701 10.885 1.00 56.41 86 ALA A C 1
ATOM 682 O O . ALA A 1 86 ? -14.852 -14.186 9.769 1.00 56.41 86 ALA A O 1
ATOM 683 N N . LEU A 1 87 ? -15.687 -14.726 11.811 1.00 58.62 87 LEU A N 1
ATOM 684 C CA . LEU A 1 87 ? -16.920 -13.958 11.686 1.00 58.62 87 LEU A CA 1
ATOM 685 C C . LEU A 1 87 ? -16.531 -12.546 11.243 1.00 58.62 87 LEU A C 1
ATOM 687 O O . LEU A 1 87 ? -15.537 -12.036 11.774 1.00 58.62 87 LEU A O 1
ATOM 691 N N . PRO A 1 88 ? -17.226 -11.955 10.252 1.00 58.22 88 PRO A N 1
ATOM 692 C CA . PRO A 1 88 ? -16.870 -10.641 9.744 1.00 58.22 88 PRO A CA 1
ATOM 693 C C . PRO A 1 88 ? -16.760 -9.706 10.940 1.00 58.22 88 PRO A C 1
ATOM 695 O O . PRO A 1 88 ? -17.739 -9.475 11.651 1.00 58.22 88 PRO A O 1
ATOM 698 N N . ALA A 1 89 ? -15.531 -9.274 11.227 1.00 60.53 89 ALA A N 1
ATOM 699 C CA . ALA A 1 89 ? -15.305 -8.352 12.316 1.00 60.53 89 ALA A CA 1
ATOM 700 C C . ALA A 1 89 ? -16.145 -7.109 12.010 1.00 60.53 89 ALA A C 1
ATOM 702 O O . ALA A 1 89 ? -16.157 -6.673 10.851 1.00 60.53 89 ALA A O 1
ATOM 703 N N . PRO A 1 90 ? -16.872 -6.575 13.000 1.00 62.06 90 PRO A N 1
ATOM 704 C CA . PRO A 1 90 ? -17.649 -5.374 12.791 1.00 62.06 90 PRO A CA 1
ATOM 705 C C . PRO A 1 90 ? -16.726 -4.279 12.239 1.00 62.06 90 PRO A C 1
ATOM 707 O O . PRO A 1 90 ? -15.706 -3.969 12.850 1.00 62.06 90 PRO A O 1
ATOM 710 N N . ILE A 1 91 ? -17.053 -3.744 11.060 1.00 70.19 91 ILE A N 1
ATOM 711 C CA . ILE A 1 91 ? -16.314 -2.667 10.382 1.00 70.19 91 ILE A CA 1
ATOM 712 C C . ILE A 1 91 ? -16.311 -1.419 11.270 1.00 70.19 91 ILE A C 1
ATOM 714 O O . ILE A 1 91 ? -15.338 -0.670 11.277 1.00 70.19 91 ILE A O 1
ATOM 718 N N . ILE A 1 92 ? -17.391 -1.221 12.030 1.00 72.44 92 ILE A N 1
ATOM 719 C CA . ILE A 1 92 ? -17.552 -0.145 13.006 1.00 72.44 92 ILE A CA 1
ATOM 720 C C . ILE A 1 92 ? -18.018 -0.760 14.331 1.00 72.44 92 ILE A C 1
ATOM 722 O O . ILE A 1 92 ? -19.014 -1.490 14.375 1.00 72.44 92 ILE A O 1
ATOM 726 N N . SER A 1 93 ? -17.295 -0.470 15.411 1.00 80.56 93 SER A N 1
ATOM 727 C CA . SER A 1 93 ? -17.692 -0.826 16.778 1.00 80.56 93 SER A CA 1
ATOM 728 C C . SER A 1 93 ? -18.788 0.108 17.315 1.00 80.56 93 SER A C 1
ATOM 730 O O . SER A 1 93 ? -18.945 1.239 16.857 1.00 80.56 93 SER A O 1
ATOM 732 N N . GLU A 1 94 ? -19.549 -0.330 18.321 1.00 78.62 94 GLU A N 1
ATOM 733 C CA . GLU A 1 94 ? -20.591 0.500 18.952 1.00 78.62 94 GLU A CA 1
ATOM 734 C C . GLU A 1 94 ? -20.023 1.809 19.537 1.00 78.62 94 GLU A C 1
ATOM 736 O O . GLU A 1 94 ? -20.612 2.880 19.385 1.00 78.62 94 GLU A O 1
ATOM 741 N N . GLU A 1 95 ? -18.822 1.750 20.117 1.00 82.94 95 GLU A N 1
ATOM 742 C CA . GLU A 1 95 ? -18.107 2.921 20.641 1.00 82.94 95 GLU A CA 1
ATOM 743 C C . GLU A 1 95 ? -17.702 3.916 19.538 1.00 82.94 95 GLU A C 1
ATOM 745 O O . GLU A 1 95 ? -17.617 5.127 19.761 1.00 82.94 95 GLU A O 1
ATOM 750 N N . GLU A 1 96 ? -17.404 3.428 18.334 1.00 80.31 96 GLU A N 1
ATOM 751 C CA . GLU A 1 96 ? -17.110 4.273 17.173 1.00 80.31 96 GLU A CA 1
ATOM 752 C C . GLU A 1 96 ? -18.378 4.909 16.615 1.00 80.31 96 GLU A C 1
ATOM 754 O O . GLU A 1 96 ? -18.366 6.106 16.329 1.00 80.31 96 GLU A O 1
ATOM 759 N N . TYR A 1 97 ? -19.483 4.165 16.550 1.00 84.88 97 TYR A N 1
ATOM 760 C CA . TYR A 1 97 ? -20.777 4.703 16.136 1.00 84.88 97 TYR A CA 1
ATOM 761 C C . TYR A 1 97 ? -21.241 5.846 17.046 1.00 84.88 97 TYR A C 1
ATOM 763 O O . TYR A 1 97 ? -21.598 6.914 16.554 1.00 84.88 97 TYR A O 1
ATOM 771 N N . GLN A 1 98 ? -21.160 5.678 18.371 1.00 83.94 98 GLN A N 1
ATOM 772 C CA . GLN A 1 98 ? -21.546 6.731 19.319 1.00 83.94 98 GLN A CA 1
ATOM 773 C C . GLN A 1 98 ? -20.712 8.009 19.143 1.00 83.94 98 GLN A C 1
ATOM 775 O O . GLN A 1 98 ? -21.245 9.119 19.212 1.00 83.94 98 GLN A O 1
ATOM 780 N N . ARG A 1 99 ? -19.408 7.869 18.864 1.00 85.00 99 ARG A N 1
ATOM 781 C CA . ARG A 1 99 ? -18.534 9.011 18.561 1.00 85.00 99 ARG A CA 1
ATOM 782 C C . ARG A 1 99 ? -18.931 9.688 17.253 1.00 85.00 99 ARG A C 1
ATOM 784 O O . ARG A 1 99 ? -19.115 10.899 17.246 1.00 85.00 99 ARG A O 1
ATOM 791 N N . ILE A 1 100 ? -19.104 8.927 16.175 1.00 85.25 100 ILE A N 1
ATOM 792 C CA . ILE A 1 100 ? -19.516 9.443 14.858 1.00 85.25 100 ILE A CA 1
ATOM 793 C C . ILE A 1 100 ? -20.851 10.193 14.967 1.00 85.25 100 ILE A C 1
ATOM 795 O O . ILE A 1 100 ? -20.969 11.320 14.482 1.00 85.25 100 ILE A O 1
ATOM 799 N N . HIS A 1 101 ? -21.810 9.621 15.694 1.00 83.81 101 HIS A N 1
ATOM 800 C CA . HIS A 1 101 ? -23.117 10.220 15.930 1.00 83.81 101 HIS A CA 1
ATOM 801 C C . HIS A 1 101 ? -23.026 11.549 16.689 1.00 83.81 101 HIS A C 1
ATOM 803 O O . HIS A 1 101 ? -23.637 12.548 16.305 1.00 83.81 101 HIS A O 1
ATOM 809 N N . HIS A 1 102 ? -22.201 11.609 17.737 1.00 86.69 102 HIS A N 1
ATOM 810 C CA . HIS A 1 102 ? -21.978 12.849 18.475 1.00 86.69 102 HIS A CA 1
ATOM 811 C C . HIS A 1 102 ? -21.348 13.941 17.596 1.00 86.69 102 HIS A C 1
ATOM 813 O O . HIS A 1 102 ? -21.760 15.099 17.651 1.00 86.69 102 HIS A O 1
ATOM 819 N N . TRP A 1 103 ? -20.376 13.583 16.754 1.00 84.38 103 TRP A N 1
ATOM 820 C CA . TRP A 1 103 ? -19.733 14.525 15.833 1.00 84.38 103 TRP A CA 1
ATOM 821 C C . TRP A 1 103 ? -20.723 15.076 14.806 1.00 84.38 103 TRP A C 1
ATOM 823 O O . TRP A 1 103 ? -20.707 16.273 14.517 1.00 84.38 103 TRP A O 1
ATOM 833 N N . ARG A 1 104 ? -21.634 14.234 14.308 1.00 85.31 104 ARG A N 1
ATOM 834 C CA . ARG A 1 104 ? -22.729 14.664 13.434 1.00 85.31 104 ARG A CA 1
ATOM 835 C C . ARG A 1 104 ? -23.638 15.678 14.135 1.00 85.31 104 ARG A C 1
ATOM 837 O O . ARG A 1 104 ? -23.913 16.727 13.560 1.00 85.31 104 ARG A O 1
ATOM 844 N N . LEU A 1 105 ? -24.062 15.409 15.372 1.00 84.12 105 LEU A N 1
ATOM 845 C CA . LEU A 1 105 ? -24.908 16.333 16.141 1.00 84.12 105 LEU A CA 1
ATOM 846 C C . LEU A 1 105 ? -24.221 17.686 16.379 1.00 84.12 105 LEU A C 1
ATOM 848 O O . LEU A 1 105 ? -24.860 18.734 16.284 1.00 84.12 105 LEU A O 1
ATOM 852 N N . GLN A 1 106 ? -22.913 17.678 16.646 1.00 84.31 106 GLN A N 1
ATOM 853 C CA . GLN A 1 106 ? -22.133 18.908 16.781 1.00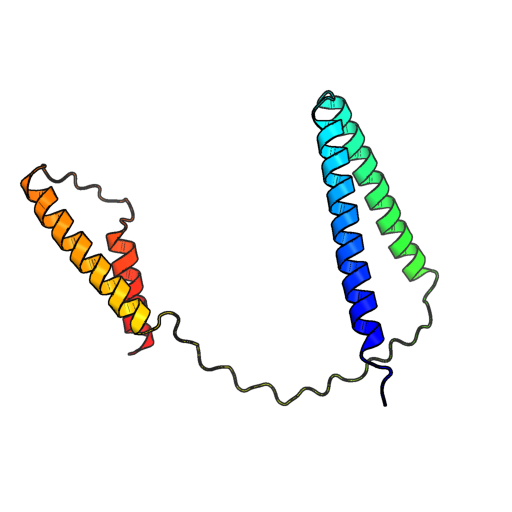 84.31 106 GLN A CA 1
ATOM 854 C C . GLN A 1 106 ? -22.088 19.699 15.471 1.00 84.31 106 GLN A C 1
ATOM 856 O O . GLN A 1 106 ? -22.329 20.906 15.490 1.00 84.31 106 GLN A O 1
ATOM 861 N N . LEU A 1 107 ? -21.855 19.041 14.335 1.00 81.56 107 LEU A N 1
ATOM 862 C CA . LEU A 1 107 ? -21.862 19.698 13.026 1.00 81.56 107 LEU A CA 1
ATOM 863 C C . LEU A 1 107 ? -23.237 20.254 12.664 1.00 81.56 107 LEU A C 1
ATOM 865 O O . LEU A 1 107 ? -23.322 21.406 12.251 1.00 81.56 107 LEU A O 1
ATOM 869 N N . ASP A 1 108 ? -24.308 19.493 12.900 1.00 79.12 108 ASP A N 1
ATOM 870 C CA . ASP A 1 108 ? -25.682 19.959 12.682 1.00 79.12 108 ASP A CA 1
ATOM 871 C C . ASP A 1 108 ? -25.983 21.212 13.541 1.00 79.12 108 ASP A C 1
ATOM 873 O O . ASP A 1 108 ? -26.642 22.144 13.074 1.00 79.12 108 ASP A O 1
ATOM 877 N N . SER A 1 109 ? -25.455 21.288 14.772 1.00 79.25 109 SER A N 1
ATOM 878 C CA . SER A 1 109 ? -25.598 22.472 15.638 1.00 79.25 109 SER A CA 1
ATOM 879 C C . SER A 1 109 ? -24.809 23.688 15.137 1.00 79.25 109 SER A C 1
ATOM 881 O O . SER A 1 109 ? -25.305 24.814 15.191 1.00 79.25 109 SER A O 1
ATOM 883 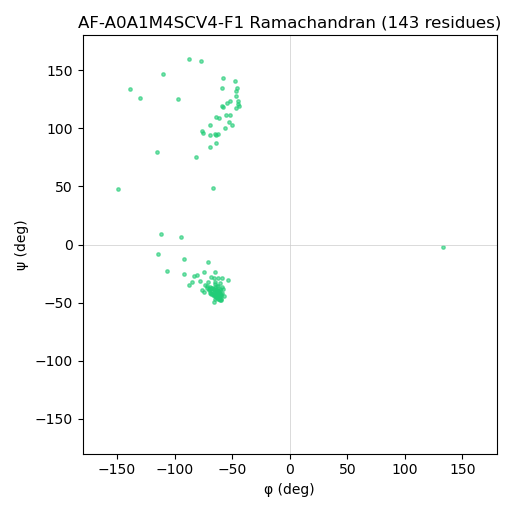N N . MET A 1 110 ? -23.606 23.469 14.598 1.00 75.31 110 MET A N 1
ATOM 884 C CA . MET A 1 110 ? -22.773 24.528 14.026 1.00 75.31 110 MET A CA 1
ATOM 885 C C . MET A 1 110 ? -23.366 25.055 12.717 1.00 75.31 110 MET A C 1
ATOM 887 O O . MET A 1 110 ? -23.385 26.267 12.505 1.00 75.31 110 MET A O 1
ATOM 891 N N . ASP A 1 111 ? -23.911 24.176 11.875 1.00 69.81 111 ASP A N 1
ATOM 892 C CA . ASP A 1 111 ? -24.598 24.554 10.639 1.00 69.81 111 ASP A CA 1
ATOM 893 C C . ASP A 1 111 ? -25.871 25.362 10.919 1.00 69.81 111 ASP A C 1
ATOM 895 O O . ASP A 1 111 ? -26.186 26.290 10.171 1.00 69.81 111 ASP A O 1
ATOM 899 N N . LEU A 1 112 ? -26.579 25.075 12.019 1.00 64.44 112 LEU A N 1
ATOM 900 C CA . LEU A 1 112 ? -27.736 25.866 12.448 1.00 64.44 112 LEU A CA 1
ATOM 901 C C . LEU A 1 112 ? -27.346 27.311 12.800 1.00 64.44 112 LEU A C 1
ATOM 903 O O . LEU A 1 112 ?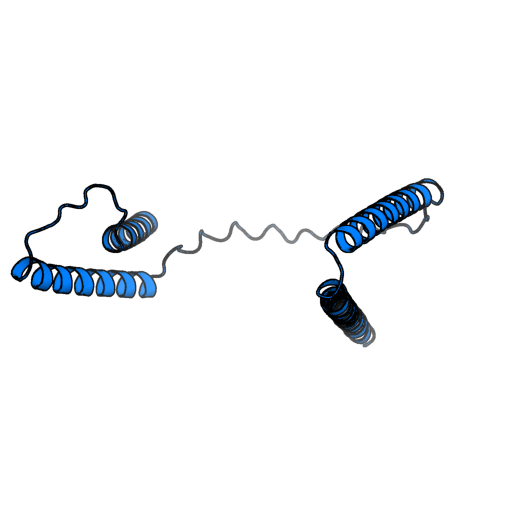 -28.044 28.250 12.417 1.00 64.44 112 LEU A O 1
ATOM 907 N N . VAL A 1 113 ? -26.213 27.488 13.488 1.00 62.53 113 VAL A N 1
ATOM 908 C CA . VAL A 1 113 ? -25.655 28.806 13.838 1.00 62.53 113 VAL A CA 1
ATOM 909 C C . VAL A 1 113 ? -25.123 29.522 12.593 1.00 62.53 113 VAL A C 1
ATOM 911 O O . VAL A 1 113 ? -25.306 30.728 12.437 1.00 62.53 113 VAL A O 1
ATOM 914 N N . ASN A 1 114 ? -24.506 28.788 11.666 1.00 58.88 114 ASN A N 1
ATOM 915 C CA . ASN A 1 114 ? -23.938 29.355 10.444 1.00 58.88 114 ASN A CA 1
ATOM 916 C C . ASN A 1 114 ? -25.029 29.806 9.449 1.00 58.88 114 ASN A C 1
ATOM 918 O O . ASN A 1 114 ? -24.909 30.864 8.829 1.00 58.88 114 ASN A O 1
ATOM 922 N N . ARG A 1 115 ? -26.150 29.072 9.363 1.00 57.34 115 ARG A N 1
ATOM 923 C CA . ARG A 1 115 ? -27.329 29.447 8.557 1.00 57.34 115 ARG A CA 1
ATOM 924 C C . ARG A 1 115 ? -28.036 30.716 9.034 1.00 57.34 115 ARG A C 1
ATOM 926 O O . ARG A 1 115 ? -28.708 31.351 8.228 1.00 57.34 115 ARG A O 1
ATOM 933 N N . GLN A 1 116 ? -27.903 31.099 10.306 1.00 57.31 116 GLN A N 1
ATOM 934 C CA . GLN A 1 116 ? -28.452 32.369 10.799 1.00 57.31 116 GLN A CA 1
ATOM 935 C C . GLN A 1 116 ? -27.641 33.588 10.340 1.00 57.31 116 GLN A C 1
ATOM 937 O O . GLN A 1 116 ? -28.199 34.680 10.264 1.00 57.31 116 GLN A O 1
ATOM 942 N N . ASN A 1 117 ? -26.359 33.412 9.999 1.00 55.91 117 ASN A N 1
ATOM 943 C CA . ASN A 1 117 ? -25.454 34.528 9.716 1.00 55.91 117 ASN A CA 1
ATOM 944 C C . ASN A 1 117 ? -25.118 34.708 8.230 1.00 55.91 117 ASN A C 1
ATOM 946 O O . ASN A 1 117 ? -24.783 35.822 7.830 1.00 55.91 117 ASN A O 1
ATOM 950 N N . HIS A 1 118 ? -25.245 33.675 7.390 1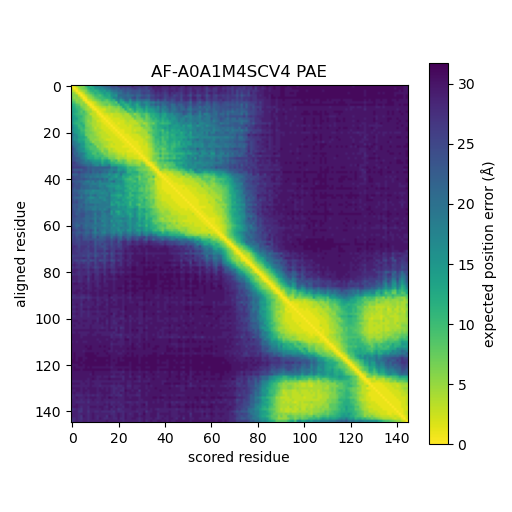.00 51.44 118 HIS A N 1
ATOM 951 C CA . HIS A 1 118 ? -24.958 33.795 5.960 1.00 51.44 118 HIS A CA 1
ATOM 952 C C . HIS A 1 118 ? -25.969 33.051 5.082 1.00 51.44 118 HIS A C 1
ATOM 954 O O . HIS A 1 118 ? -26.309 31.892 5.313 1.00 51.44 118 HIS A O 1
ATOM 960 N N . THR A 1 119 ? -26.424 33.752 4.039 1.00 51.31 119 THR A N 1
ATOM 961 C CA . THR A 1 119 ? -27.197 33.231 2.908 1.00 51.31 119 THR A CA 1
ATOM 962 C C . THR A 1 119 ? -26.581 31.934 2.396 1.00 51.31 119 THR A C 1
ATOM 964 O O . THR A 1 119 ? -25.415 31.913 2.000 1.00 51.31 119 THR A O 1
ATOM 967 N N . ALA A 1 120 ? -27.381 30.869 2.423 1.00 50.69 120 ALA A N 1
ATOM 968 C CA . ALA A 1 120 ? -27.023 29.525 2.008 1.00 50.69 120 ALA A CA 1
ATOM 969 C C . ALA A 1 120 ? -26.437 29.512 0.588 1.00 50.69 120 ALA A C 1
ATOM 971 O O . ALA A 1 120 ? -27.154 29.638 -0.402 1.00 50.69 120 ALA A O 1
ATOM 972 N N . LEU A 1 121 ? -25.120 29.340 0.495 1.00 52.91 121 LEU A N 1
ATOM 973 C CA . LEU A 1 121 ? -24.473 28.879 -0.724 1.00 52.91 121 LEU A CA 1
ATOM 974 C C . LEU A 1 121 ? -24.762 27.379 -0.824 1.00 52.91 121 LEU A C 1
ATOM 976 O O . LEU A 1 121 ? -24.102 26.560 -0.187 1.00 52.91 121 LEU A O 1
ATOM 980 N N . GLU A 1 122 ? -25.803 27.032 -1.581 1.00 57.84 122 GLU A N 1
ATOM 981 C CA . GLU A 1 122 ? -26.067 25.665 -2.023 1.00 57.84 122 GLU A CA 1
ATOM 982 C C . GLU A 1 122 ? -24.930 25.220 -2.944 1.00 57.84 122 GLU A C 1
ATOM 984 O O . GLU A 1 122 ? -24.970 25.372 -4.163 1.00 57.84 122 GLU A O 1
ATOM 989 N N . VAL A 1 123 ? -23.872 24.677 -2.349 1.00 55.47 123 VAL A N 1
ATOM 990 C CA . VAL A 1 123 ? -22.821 23.998 -3.098 1.00 55.47 123 VAL A CA 1
ATOM 991 C C . VAL A 1 123 ? -23.301 22.577 -3.388 1.00 55.47 123 VAL A C 1
ATOM 993 O O . VAL A 1 123 ? -22.908 21.607 -2.744 1.00 55.47 123 VAL A O 1
ATOM 996 N N . THR A 1 124 ? -24.217 22.454 -4.347 1.00 51.78 124 THR A N 1
ATOM 997 C CA . THR A 1 124 ? -24.686 21.164 -4.856 1.00 51.78 124 THR A CA 1
ATOM 998 C C . THR A 1 124 ? -23.551 20.495 -5.633 1.00 51.78 124 THR A C 1
ATOM 1000 O O . THR A 1 124 ? -23.259 20.887 -6.762 1.00 51.78 124 THR A O 1
ATOM 1003 N N . GLY A 1 125 ? -22.889 19.506 -5.029 1.00 58.19 125 GLY A N 1
ATOM 1004 C CA . GLY A 1 125 ? -21.919 18.648 -5.725 1.00 58.19 125 GLY A CA 1
ATOM 1005 C C . GLY A 1 125 ? -20.580 18.420 -5.024 1.00 58.19 125 GLY A C 1
ATOM 1006 O O . GLY A 1 125 ? -19.768 17.660 -5.545 1.00 58.19 125 GLY A O 1
ATOM 1007 N N . ILE A 1 126 ? -20.330 19.028 -3.860 1.00 69.56 126 ILE A N 1
ATOM 1008 C CA . ILE A 1 126 ? -19.148 18.705 -3.048 1.00 69.56 126 ILE A CA 1
ATOM 1009 C C . ILE A 1 126 ? -19.559 17.711 -1.968 1.00 69.56 126 ILE A C 1
ATOM 1011 O O . ILE A 1 126 ? -20.483 17.979 -1.209 1.00 69.56 126 ILE A O 1
ATOM 1015 N N . TRP A 1 127 ? -18.859 16.577 -1.901 1.00 70.88 127 TRP A N 1
ATOM 1016 C CA . TRP A 1 127 ? -19.025 15.603 -0.825 1.00 70.88 127 TRP A CA 1
ATOM 1017 C C . TRP A 1 127 ? -18.611 16.260 0.492 1.00 70.88 127 TRP A C 1
ATOM 1019 O O . TRP A 1 127 ? -17.439 16.597 0.688 1.00 70.88 127 TRP A O 1
ATOM 1029 N N . THR A 1 128 ? -19.584 16.535 1.355 1.00 77.94 128 THR A N 1
ATOM 1030 C CA . THR A 1 128 ? -19.341 17.258 2.601 1.00 77.94 128 THR A CA 1
ATOM 1031 C C . THR A 1 128 ? -18.950 16.297 3.715 1.00 77.94 128 THR A C 1
ATOM 1033 O O . THR A 1 128 ? -19.242 15.103 3.680 1.00 77.94 128 THR A O 1
ATOM 1036 N N . LEU A 1 129 ? -18.304 16.822 4.759 1.00 78.69 129 LEU A N 1
ATOM 1037 C CA . LEU A 1 129 ? -17.960 16.029 5.942 1.00 78.69 129 LEU A CA 1
ATOM 1038 C C . LEU A 1 129 ? -19.213 15.417 6.601 1.00 78.69 129 LEU A C 1
ATOM 1040 O O . LEU A 1 129 ? -19.148 14.326 7.159 1.00 78.69 129 LEU A O 1
ATOM 1044 N N . ARG A 1 130 ? -20.365 16.082 6.460 1.00 79.69 130 ARG A N 1
ATOM 1045 C CA . ARG A 1 130 ? -21.676 15.584 6.882 1.00 79.69 130 ARG A CA 1
ATOM 1046 C C . ARG A 1 130 ? -22.106 14.339 6.103 1.00 79.69 130 ARG A C 1
ATOM 1048 O O . ARG A 1 130 ? -22.562 13.381 6.720 1.00 79.69 130 ARG A O 1
ATOM 1055 N N . ASP A 1 131 ? -21.904 14.326 4.786 1.00 78.56 131 ASP A N 1
ATOM 1056 C CA . ASP A 1 131 ? -22.233 13.177 3.931 1.00 78.56 131 ASP A CA 1
ATOM 1057 C C . ASP A 1 131 ? -21.380 11.954 4.291 1.00 78.56 131 ASP A C 1
ATOM 1059 O O . ASP A 1 131 ? -21.897 10.841 4.388 1.00 78.56 131 ASP A O 1
ATOM 1063 N N . SER A 1 132 ? -20.093 12.167 4.585 1.00 81.94 132 SER A N 1
ATOM 1064 C CA . SER A 1 132 ? -19.190 11.114 5.065 1.00 81.94 132 SER A CA 1
ATOM 1065 C C . SER A 1 132 ? -19.658 10.502 6.388 1.00 81.94 132 SER A C 1
ATOM 1067 O O . SER A 1 132 ? -19.600 9.286 6.558 1.00 81.94 132 SER A O 1
ATOM 1069 N N . LEU A 1 133 ? -20.122 11.328 7.333 1.00 83.38 133 LEU A N 1
ATOM 1070 C CA . LEU A 1 133 ? -20.608 10.848 8.631 1.00 83.38 133 LEU A CA 1
ATOM 1071 C C . LEU A 1 133 ? -21.928 10.082 8.498 1.00 83.38 133 LEU A C 1
ATOM 1073 O O . LEU A 1 133 ? -22.067 9.023 9.103 1.00 83.38 133 LEU A O 1
ATOM 1077 N N . LEU A 1 134 ? -22.860 10.563 7.669 1.00 83.31 134 LEU A N 1
ATOM 1078 C CA . LEU A 1 134 ? -24.115 9.857 7.385 1.00 83.31 134 LEU A CA 1
ATOM 1079 C C . LEU A 1 134 ? -23.871 8.499 6.720 1.00 83.31 134 LEU A C 1
ATOM 1081 O O . LEU A 1 134 ? -24.515 7.514 7.071 1.00 83.31 134 LEU A O 1
ATOM 1085 N N . TYR A 1 135 ? -22.910 8.428 5.799 1.00 82.56 135 TYR A N 1
ATOM 1086 C CA . TYR A 1 135 ? -22.514 7.173 5.166 1.00 82.56 135 TYR A CA 1
ATOM 1087 C C . TYR A 1 135 ? -21.942 6.164 6.177 1.00 82.56 135 TYR A C 1
ATOM 1089 O O . TYR A 1 135 ? -22.258 4.978 6.114 1.00 82.56 135 TYR A O 1
ATOM 1097 N N . LEU A 1 136 ? -21.139 6.621 7.145 1.00 82.56 136 LEU A N 1
ATOM 1098 C CA . LEU A 1 136 ? -20.622 5.758 8.212 1.00 82.56 136 LEU A CA 1
ATOM 1099 C C . LEU A 1 136 ? -21.727 5.275 9.168 1.00 82.56 136 LEU A C 1
ATOM 1101 O O . LEU A 1 136 ? -21.690 4.122 9.597 1.00 82.56 136 LEU A O 1
ATOM 1105 N N . GLU A 1 137 ? -22.717 6.118 9.481 1.00 81.31 137 GLU A N 1
ATOM 1106 C CA . GLU A 1 137 ? -23.895 5.706 10.261 1.00 81.31 137 GLU A CA 1
ATOM 1107 C C . GLU A 1 137 ? -24.715 4.635 9.520 1.00 81.31 137 GLU A C 1
ATOM 1109 O O . GLU A 1 137 ? -25.112 3.642 10.132 1.00 81.31 137 GLU A O 1
ATOM 1114 N N . ASP A 1 138 ? -24.929 4.793 8.210 1.00 83.69 138 ASP A N 1
ATOM 1115 C CA . ASP A 1 138 ? -25.660 3.815 7.391 1.00 83.69 138 ASP A CA 1
ATOM 1116 C C . ASP A 1 138 ? -24.916 2.475 7.302 1.00 83.69 138 ASP A C 1
ATOM 1118 O O . ASP A 1 138 ? -25.517 1.419 7.497 1.00 83.69 138 ASP A O 1
ATOM 1122 N N . LEU A 1 139 ? -23.590 2.496 7.120 1.00 81.25 139 LEU A N 1
ATOM 1123 C CA . LEU A 1 139 ? -22.768 1.282 7.148 1.00 81.25 139 LEU A CA 1
ATOM 1124 C C . LEU A 1 139 ? -22.872 0.534 8.483 1.00 81.25 139 LEU A C 1
ATOM 1126 O O . LEU A 1 139 ? -22.985 -0.692 8.486 1.00 81.25 139 LEU A O 1
ATOM 1130 N N . TYR A 1 140 ? -22.871 1.251 9.611 1.00 82.06 140 TYR A N 1
ATOM 1131 C CA . TYR A 1 140 ? -23.088 0.635 10.920 1.00 82.06 140 TYR A CA 1
ATOM 1132 C C . TYR A 1 140 ? -24.484 -0.001 11.003 1.00 82.06 140 TYR A C 1
ATOM 1134 O O . TYR A 1 140 ? -24.615 -1.163 11.383 1.00 82.06 140 TYR A O 1
ATOM 1142 N N . GLN A 1 141 ? -25.535 0.708 10.580 1.00 80.56 141 GLN A N 1
ATOM 1143 C CA . GLN A 1 141 ? -26.899 0.170 10.597 1.00 80.56 141 GLN A CA 1
ATOM 1144 C C . GLN A 1 141 ? -27.082 -1.050 9.687 1.00 80.56 141 GLN A C 1
ATOM 1146 O O . GLN A 1 141 ? -27.829 -1.958 10.040 1.00 80.56 141 GLN A O 1
ATOM 1151 N N . GLN A 1 142 ? -26.416 -1.098 8.532 1.00 79.62 142 GLN A N 1
ATOM 1152 C CA . GLN A 1 142 ? -26.449 -2.251 7.626 1.00 79.62 142 GLN A CA 1
ATOM 1153 C C . GLN A 1 142 ? -25.753 -3.485 8.211 1.00 79.62 142 GLN A C 1
ATOM 1155 O O . GLN A 1 142 ? -26.110 -4.608 7.871 1.00 79.62 142 GLN A O 1
ATOM 1160 N N . GLN A 1 143 ? -24.773 -3.286 9.089 1.00 75.25 143 GLN A N 1
ATOM 1161 C CA . GLN A 1 143 ? -23.999 -4.365 9.694 1.00 75.25 143 GLN A CA 1
ATOM 1162 C C . GLN A 1 143 ? -24.714 -5.046 10.874 1.00 75.25 143 GLN A C 1
ATOM 1164 O O . GLN A 1 143 ? -24.420 -6.200 11.180 1.00 75.25 143 GLN A O 1
ATOM 1169 N N . PHE A 1 144 ? -25.615 -4.330 11.552 1.00 71.00 144 PHE A N 1
ATOM 1170 C CA . PHE A 1 144 ? -26.339 -4.805 12.739 1.00 71.00 144 PHE A CA 1
ATOM 1171 C C . PHE A 1 144 ? -27.850 -5.019 12.501 1.00 71.00 144 PHE A C 1
ATOM 1173 O O . PHE A 1 144 ? -28.588 -5.245 13.461 1.00 71.00 144 PHE A O 1
ATOM 1180 N N . LYS A 1 145 ? -28.308 -4.950 11.243 1.00 60.59 145 LYS A N 1
ATOM 1181 C CA . LYS A 1 145 ? -29.637 -5.409 10.796 1.00 60.59 145 LYS A CA 1
ATOM 1182 C C . LYS A 1 145 ? -29.608 -6.890 10.436 1.00 60.59 145 LYS A C 1
ATOM 1184 O O . LYS A 1 145 ? -30.622 -7.558 10.730 1.00 60.59 145 LYS A O 1
#

pLDDT: mean 70.0, std 12.32, range [44.5, 89.12]